Protein AF-A0A7W1Z4B5-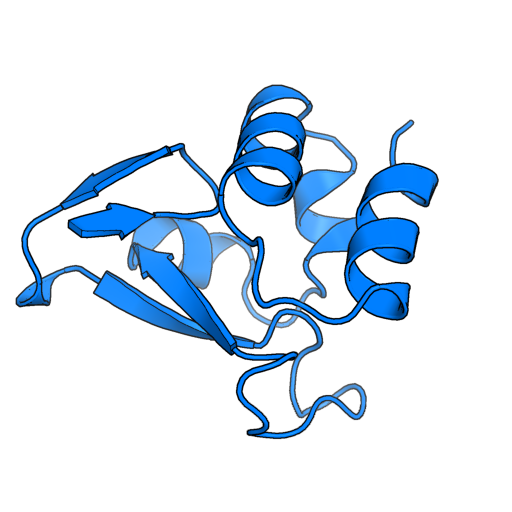F1 (afdb_monomer_lite)

Secondary structure (DSSP, 8-state):
-B-TTT--B--GGGEEEEESS-GGGT--SSGGGEEEEEHHHHHHHTTS-HHHHHSS-HHHHHHHHHH-TTS-HHHHHHHHHT--

pLDDT: mean 96.44, std 4.56, range [62.31, 98.69]

Sequence (84 aa):
MRCVYCGNIFPAEQLTVDHVEPRMRGGDNSDGNLVTACRGCNGRKGGAPAWAFLAENPEDRANFLRLATGVWPRLRRAVEEAAR

Foldseek 3Di:
DAALQQRDDDDPVQKDKAFLQDVVRPTDPDLQRIGIHGPVLRVQCDNPHNLVSCQPPVNSLVSNLVPVVSHDPVSNVSNVVSHD

Radius of gyration: 11.42 Å; chains: 1; bounding box: 33×23×26 Å

Structure (mmCIF, N/CA/C/O backbone):
data_AF-A0A7W1Z4B5-F1
#
_entry.id   AF-A0A7W1Z4B5-F1
#
loop_
_atom_site.group_PDB
_atom_site.id
_atom_site.type_symbol
_atom_site.label_atom_id
_atom_site.label_alt_id
_atom_site.label_comp_id
_atom_site.label_asym_id
_atom_site.label_entity_id
_atom_site.label_seq_id
_atom_site.pdbx_PDB_ins_code
_atom_site.Cartn_x
_atom_site.Cartn_y
_atom_site.Cartn_z
_atom_site.occupancy
_atom_site.B_iso_or_equiv
_atom_site.auth_seq_id
_atom_site.auth_comp_id
_atom_site.auth_asym_id
_atom_site.auth_atom_id
_atom_site.pdbx_PDB_model_num
ATOM 1 N N . MET A 1 1 ? -14.151 0.442 7.573 1.00 88.56 1 MET A N 1
ATOM 2 C CA . MET A 1 1 ? -13.076 -0.468 7.099 1.00 88.56 1 MET A CA 1
ATOM 3 C C . MET A 1 1 ? 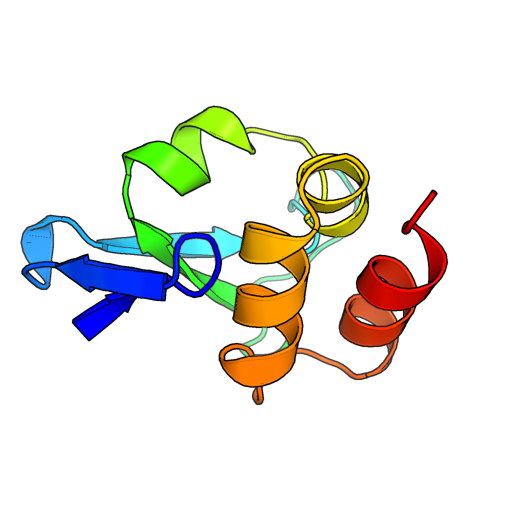-11.724 0.236 7.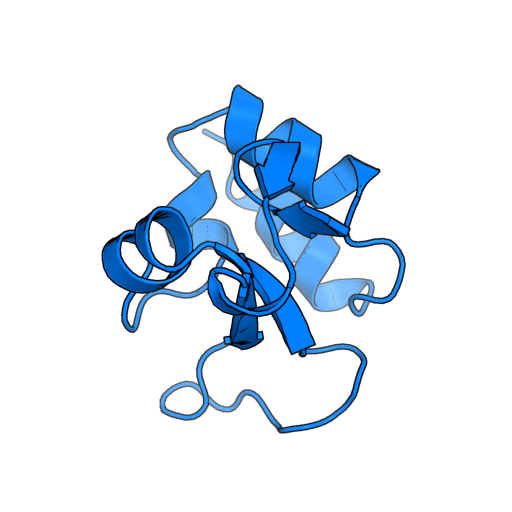299 1.00 88.56 1 MET A C 1
ATOM 5 O O . MET A 1 1 ? -11.725 1.450 7.465 1.00 88.56 1 MET A O 1
ATOM 9 N N . ARG A 1 2 ? -10.597 -0.477 7.436 1.00 97.12 2 ARG A N 1
ATOM 10 C CA . ARG A 1 2 ? -9.319 0.092 7.925 1.00 97.12 2 ARG A CA 1
ATOM 11 C C . ARG A 1 2 ? -8.296 0.266 6.793 1.00 97.12 2 ARG A C 1
ATOM 13 O O . ARG A 1 2 ? -8.153 -0.637 5.979 1.00 97.12 2 ARG A O 1
ATOM 20 N N . CYS A 1 3 ? -7.584 1.395 6.763 1.00 98.56 3 CYS A N 1
ATOM 21 C CA . CYS A 1 3 ? -6.440 1.611 5.866 1.00 98.56 3 CYS A CA 1
ATOM 22 C C . CYS A 1 3 ? -5.226 0.809 6.358 1.00 98.56 3 CYS A C 1
ATOM 24 O O . CYS A 1 3 ? -4.871 0.919 7.533 1.00 98.56 3 CYS A O 1
ATOM 26 N N . VAL A 1 4 ? -4.571 0.039 5.482 1.00 98.50 4 VAL A N 1
ATOM 27 C CA . VAL A 1 4 ? -3.393 -0.756 5.876 1.00 98.50 4 VAL A CA 1
ATOM 28 C C . VAL A 1 4 ? -2.166 0.098 6.191 1.00 98.50 4 VAL A C 1
ATOM 30 O O . VAL A 1 4 ? -1.312 -0.351 6.940 1.00 98.50 4 VAL A O 1
ATOM 33 N N . TYR A 1 5 ? -2.087 1.316 5.647 1.00 98.44 5 TYR A N 1
ATOM 34 C CA . TYR A 1 5 ? -0.957 2.220 5.862 1.00 98.44 5 TYR A CA 1
ATOM 35 C C . TYR A 1 5 ? -1.097 2.973 7.185 1.00 98.44 5 TYR A C 1
ATOM 37 O O . TYR A 1 5 ? -0.415 2.651 8.144 1.00 98.44 5 TYR A O 1
ATOM 45 N N . CYS A 1 6 ? -2.041 3.910 7.294 1.00 98.38 6 CYS A N 1
ATOM 46 C CA . CYS A 1 6 ? -2.165 4.738 8.499 1.00 98.38 6 CYS A CA 1
ATOM 47 C C . CYS A 1 6 ? -2.965 4.096 9.643 1.00 98.38 6 CYS A C 1
ATOM 49 O O . CYS A 1 6 ? -3.212 4.748 10.649 1.00 98.38 6 CYS A O 1
ATOM 51 N N . GLY A 1 7 ? -3.508 2.886 9.475 1.00 98.19 7 GLY A N 1
ATOM 52 C CA . GLY A 1 7 ? -4.268 2.182 10.520 1.00 98.19 7 GLY A CA 1
ATOM 53 C C . GLY A 1 7 ? -5.639 2.777 10.894 1.00 98.19 7 GLY A C 1
ATOM 54 O O . GLY A 1 7 ? -6.417 2.119 11.594 1.00 98.19 7 GLY A O 1
ATOM 55 N N . ASN A 1 8 ? -5.975 3.972 10.402 1.00 98.44 8 ASN A N 1
ATOM 56 C CA . ASN A 1 8 ? -7.248 4.648 10.665 1.00 98.44 8 ASN A CA 1
ATOM 57 C C . ASN A 1 8 ? -8.440 3.949 9.989 1.00 98.44 8 ASN A C 1
ATOM 59 O O . ASN A 1 8 ? -8.308 3.271 8.962 1.00 98.44 8 ASN A O 1
ATOM 63 N N . ILE A 1 9 ? -9.622 4.124 10.583 1.00 98.19 9 ILE A N 1
ATOM 64 C CA . ILE A 1 9 ? -10.892 3.596 10.076 1.00 98.19 9 ILE A CA 1
ATOM 65 C C . ILE A 1 9 ? -11.568 4.661 9.214 1.00 98.19 9 ILE A C 1
ATOM 67 O O . ILE A 1 9 ? -11.693 5.809 9.626 1.00 98.19 9 ILE A O 1
ATOM 71 N N . PHE A 1 10 ? -12.040 4.248 8.040 1.00 98.00 10 PHE A N 1
ATOM 72 C CA . PHE A 1 10 ? -12.745 5.100 7.090 1.00 98.00 10 PHE A CA 1
ATOM 73 C C . PHE A 1 10 ? -14.072 4.458 6.643 1.00 98.00 10 PHE A C 1
ATOM 75 O O . PHE A 1 10 ? -14.199 3.218 6.671 1.00 98.00 10 PHE A O 1
ATOM 82 N N . PRO A 1 11 ? -15.046 5.279 6.199 1.00 97.50 11 PRO A N 1
ATOM 83 C CA . PRO A 1 11 ? -16.171 4.826 5.382 1.00 97.50 11 PRO A CA 1
ATOM 84 C C . PRO A 1 11 ? -15.681 4.117 4.115 1.00 97.50 11 PRO A C 1
ATOM 86 O O . PRO A 1 11 ? -14.591 4.415 3.616 1.00 97.50 11 PRO A O 1
ATOM 89 N N . ALA A 1 12 ? -16.474 3.181 3.591 1.00 95.56 12 ALA A N 1
ATOM 90 C CA . ALA A 1 12 ? -16.082 2.390 2.425 1.00 95.56 12 ALA A CA 1
ATOM 91 C C . ALA A 1 12 ? -15.820 3.284 1.204 1.00 95.56 12 ALA A C 1
ATOM 93 O O . ALA A 1 12 ? -14.833 3.091 0.501 1.00 95.56 12 ALA A O 1
ATOM 94 N N . GLU A 1 13 ? -16.627 4.331 1.022 1.00 95.75 13 GLU A N 1
ATOM 95 C CA . GLU A 1 13 ? -16.506 5.271 -0.100 1.00 95.75 13 GLU A CA 1
ATOM 96 C C . GLU A 1 13 ? -15.215 6.108 -0.079 1.00 95.75 13 GLU A C 1
ATOM 98 O O . GLU A 1 13 ? -14.902 6.766 -1.069 1.00 95.75 13 GLU A O 1
ATOM 103 N N . GLN A 1 14 ? -14.469 6.132 1.032 1.00 96.50 14 GLN A N 1
ATOM 104 C CA . GLN A 1 14 ? -13.189 6.849 1.161 1.00 96.50 14 GLN A CA 1
ATOM 105 C C . GLN A 1 14 ? -11.966 5.931 1.055 1.00 96.50 14 GLN A C 1
ATOM 107 O O . GLN A 1 14 ? -10.820 6.401 1.075 1.00 96.50 14 GLN A O 1
ATOM 112 N N . LEU A 1 15 ? -12.203 4.628 0.954 1.00 98.19 15 LEU A N 1
ATOM 113 C CA . LEU A 1 15 ? -11.171 3.635 0.737 1.00 98.19 15 LEU A CA 1
ATOM 114 C C . LEU A 1 15 ? -11.029 3.347 -0.751 1.00 98.19 15 LEU A C 1
ATOM 116 O O . LEU A 1 15 ? -11.931 3.542 -1.561 1.00 98.19 15 LEU A O 1
ATOM 120 N N . THR A 1 16 ? -9.834 2.912 -1.097 1.00 98.12 16 THR A N 1
ATOM 121 C CA . THR A 1 16 ? -9.401 2.577 -2.444 1.00 98.12 16 THR A CA 1
ATOM 122 C C . THR A 1 16 ? -8.605 1.284 -2.382 1.00 98.12 16 THR A C 1
ATOM 124 O O . THR A 1 16 ? -8.104 0.905 -1.319 1.00 98.12 16 THR A O 1
ATOM 127 N N . VAL A 1 17 ? -8.488 0.622 -3.525 1.00 97.81 17 VAL A N 1
ATOM 128 C CA . VAL A 1 17 ? -7.542 -0.473 -3.715 1.00 97.81 17 VAL A CA 1
ATOM 129 C C . VAL A 1 17 ? -6.222 0.133 -4.185 1.00 97.81 17 VAL A C 1
ATOM 131 O O . VAL A 1 17 ? -6.219 0.950 -5.106 1.00 97.81 17 VAL A O 1
ATOM 134 N N . ASP A 1 18 ? -5.123 -0.244 -3.543 1.00 98.12 18 ASP A N 1
ATOM 135 C CA . ASP A 1 18 ? -3.770 0.151 -3.931 1.00 98.12 18 ASP A CA 1
ATOM 136 C C . ASP A 1 18 ? -2.905 -1.078 -4.223 1.00 98.12 18 ASP A C 1
ATOM 138 O O . ASP A 1 18 ? -3.059 -2.131 -3.602 1.00 98.12 18 ASP A O 1
ATOM 142 N N . HIS A 1 19 ? -1.986 -0.918 -5.171 1.00 98.56 19 HIS A N 1
ATOM 143 C CA . HIS A 1 19 ? -0.992 -1.915 -5.543 1.00 98.56 19 HIS A CA 1
ATOM 144 C C . HIS A 1 19 ? 0.251 -1.760 -4.669 1.00 98.56 19 HIS A C 1
ATOM 146 O O . HIS A 1 19 ? 0.930 -0.733 -4.730 1.00 98.56 19 HIS A O 1
ATOM 152 N N . VAL A 1 20 ? 0.600 -2.785 -3.892 1.00 98.44 20 VAL A N 1
ATOM 153 C CA . VAL A 1 20 ? 1.789 -2.780 -3.022 1.00 98.44 20 VAL A CA 1
ATOM 154 C C . VAL A 1 20 ? 3.060 -2.562 -3.850 1.00 98.44 20 VAL A C 1
ATOM 156 O O . VAL A 1 20 ? 3.859 -1.670 -3.549 1.00 98.44 20 VAL A O 1
ATOM 159 N N . GLU A 1 21 ? 3.210 -3.332 -4.924 1.00 98.38 21 GLU A N 1
ATOM 160 C CA . GLU A 1 21 ? 4.135 -3.092 -6.026 1.00 98.38 21 GLU A CA 1
ATOM 161 C C . GLU A 1 21 ? 3.339 -2.483 -7.193 1.00 98.38 21 GLU A C 1
ATOM 163 O O . GLU A 1 21 ? 2.414 -3.121 -7.696 1.00 98.38 21 GLU A O 1
ATOM 168 N N . PRO A 1 22 ? 3.627 -1.244 -7.626 1.00 97.06 22 PRO A N 1
ATOM 169 C CA . PRO A 1 22 ? 2.825 -0.573 -8.641 1.00 97.06 22 PRO A CA 1
ATOM 170 C C . PRO A 1 22 ? 2.949 -1.275 -9.996 1.00 97.06 22 PRO A C 1
ATOM 172 O O . PRO A 1 22 ? 4.017 -1.774 -10.358 1.00 97.06 22 PRO A O 1
ATOM 175 N N . ARG A 1 23 ? 1.878 -1.242 -10.800 1.00 94.81 23 ARG A N 1
ATOM 176 C CA . ARG A 1 23 ? 1.833 -1.908 -12.118 1.00 94.81 23 ARG A CA 1
ATOM 177 C C . ARG A 1 23 ? 2.972 -1.505 -13.051 1.00 94.81 23 ARG A C 1
ATOM 179 O O . ARG A 1 23 ? 3.537 -2.349 -13.735 1.00 94.81 23 ARG A O 1
ATOM 186 N N . MET A 1 24 ? 3.359 -0.229 -13.036 1.00 92.00 24 MET A N 1
ATOM 187 C CA . MET A 1 24 ? 4.479 0.280 -13.841 1.00 92.00 24 MET A CA 1
ATOM 188 C C . MET A 1 24 ? 5.848 -0.304 -13.446 1.00 92.00 24 MET A C 1
ATOM 190 O O . MET A 1 24 ? 6.811 -0.133 -14.184 1.00 92.00 24 MET A O 1
ATOM 194 N N . ARG A 1 25 ? 5.946 -0.971 -12.286 1.00 91.75 25 ARG A N 1
ATOM 195 C CA . ARG A 1 25 ? 7.147 -1.661 -11.789 1.00 91.75 25 ARG A CA 1
ATOM 196 C C . ARG A 1 25 ? 6.990 -3.187 -11.765 1.00 91.75 25 ARG A C 1
ATOM 198 O O . ARG A 1 25 ? 7.792 -3.857 -11.133 1.00 91.75 25 ARG A O 1
ATOM 205 N N . GLY A 1 26 ? 5.982 -3.731 -12.451 1.00 92.44 26 GLY A N 1
ATOM 206 C CA . GLY A 1 26 ? 5.794 -5.179 -12.593 1.00 92.44 26 GLY A CA 1
ATOM 207 C C . GLY A 1 26 ? 4.821 -5.816 -11.600 1.00 92.44 26 GLY A C 1
ATOM 208 O O . GLY A 1 26 ? 4.655 -7.032 -11.630 1.00 92.44 26 GLY A O 1
ATOM 209 N N . GLY A 1 27 ? 4.147 -5.031 -10.755 1.00 95.12 27 GLY A N 1
ATOM 210 C CA . GLY A 1 27 ? 3.077 -5.558 -9.910 1.00 95.12 27 GLY A CA 1
ATOM 211 C C . GLY A 1 27 ? 1.825 -5.921 -10.711 1.00 95.12 27 GLY A C 1
ATOM 212 O O . GLY A 1 27 ? 1.478 -5.257 -11.691 1.00 95.12 27 GLY A O 1
ATOM 213 N N . ASP A 1 28 ? 1.124 -6.967 -10.287 1.00 95.06 28 ASP A N 1
ATOM 214 C CA . ASP A 1 28 ? -0.084 -7.465 -10.944 1.00 95.06 28 ASP A CA 1
ATOM 215 C C . ASP A 1 28 ? -1.363 -7.103 -10.166 1.00 95.06 28 ASP A C 1
ATOM 217 O O . ASP A 1 28 ? -1.322 -6.374 -9.177 1.00 95.06 28 ASP A O 1
ATOM 221 N N . ASN A 1 29 ? -2.516 -7.582 -10.636 1.00 97.06 29 ASN A N 1
ATOM 222 C CA . ASN A 1 29 ? -3.809 -7.390 -9.966 1.00 97.06 29 ASN A CA 1
ATOM 223 C C . ASN A 1 29 ? -4.192 -8.583 -9.075 1.00 97.06 29 ASN A C 1
ATOM 225 O O . ASN A 1 29 ? -5.376 -8.783 -8.816 1.00 97.06 29 ASN A O 1
ATOM 229 N N . SER A 1 30 ? -3.227 -9.407 -8.664 1.00 97.31 30 SER A N 1
ATOM 230 C CA . SER A 1 30 ? -3.500 -10.527 -7.767 1.00 97.31 30 SER A CA 1
ATOM 231 C C . SER A 1 30 ? -3.780 -10.012 -6.358 1.00 97.31 30 SER A C 1
ATOM 233 O O . SER A 1 30 ? -3.157 -9.046 -5.920 1.00 97.31 30 SER A O 1
ATOM 235 N N . ASP A 1 31 ? -4.641 -10.699 -5.605 1.00 96.75 31 ASP A N 1
ATOM 236 C CA . ASP A 1 31 ? -4.992 -10.315 -4.228 1.00 96.75 31 ASP A CA 1
ATOM 237 C C . ASP A 1 31 ? -3.755 -10.123 -3.332 1.00 96.75 31 ASP A C 1
ATOM 239 O O . ASP A 1 31 ? -3.720 -9.229 -2.491 1.00 96.75 31 ASP A O 1
ATOM 243 N N . GLY A 1 32 ? -2.688 -10.895 -3.568 1.00 98.00 32 GLY A N 1
ATOM 244 C CA . GLY A 1 32 ? -1.417 -10.774 -2.845 1.00 98.00 32 GLY A CA 1
ATOM 245 C C . GLY A 1 32 ? -0.611 -9.497 -3.118 1.00 98.00 32 GLY A C 1
ATOM 246 O O . GLY A 1 32 ? 0.370 -9.246 -2.414 1.00 98.00 32 GLY A O 1
ATOM 247 N N . ASN A 1 33 ? -1.007 -8.690 -4.104 1.00 98.69 33 ASN A N 1
ATOM 248 C CA . ASN A 1 33 ? -0.433 -7.383 -4.422 1.00 98.69 33 ASN A CA 1
ATOM 249 C C . ASN A 1 33 ? -1.417 -6.221 -4.180 1.00 98.69 33 ASN A C 1
ATOM 251 O O . ASN A 1 33 ? -1.044 -5.062 -4.357 1.00 98.69 33 ASN A O 1
ATOM 255 N N . LEU A 1 34 ? -2.659 -6.498 -3.779 1.00 98.50 34 LEU A N 1
ATOM 256 C CA . LEU A 1 34 ? -3.691 -5.483 -3.580 1.00 98.50 34 LEU A CA 1
ATOM 257 C C . LEU A 1 34 ? -3.979 -5.274 -2.094 1.00 98.50 34 LEU A C 1
ATOM 259 O O . LEU A 1 34 ? -4.096 -6.221 -1.321 1.00 98.50 34 LEU A O 1
ATOM 263 N N . VAL A 1 35 ? -4.119 -4.015 -1.682 1.00 98.44 35 VAL A N 1
ATOM 264 C CA . VAL A 1 35 ? -4.451 -3.656 -0.299 1.00 98.44 35 VAL A CA 1
ATOM 265 C C . VAL A 1 35 ? -5.475 -2.537 -0.214 1.00 98.44 35 VAL A C 1
ATOM 267 O O . VAL A 1 35 ? -5.606 -1.699 -1.104 1.00 98.44 35 VAL A O 1
ATOM 270 N N . THR A 1 36 ? -6.178 -2.491 0.915 1.00 98.19 36 THR A N 1
ATOM 271 C CA . THR A 1 36 ? -7.117 -1.418 1.240 1.00 98.19 36 THR A CA 1
ATOM 272 C C . THR A 1 36 ? -6.379 -0.192 1.772 1.00 98.19 36 THR A C 1
ATOM 274 O O . THR A 1 36 ? -5.811 -0.220 2.866 1.00 98.19 36 THR A O 1
ATOM 277 N N . ALA A 1 37 ? -6.446 0.923 1.051 1.00 98.50 37 ALA A N 1
ATOM 278 C CA . ALA A 1 37 ? -5.811 2.184 1.425 1.00 98.50 37 ALA A CA 1
ATOM 279 C C . ALA A 1 37 ? -6.811 3.345 1.392 1.00 98.50 37 ALA A C 1
ATOM 281 O O . ALA A 1 37 ? -7.671 3.412 0.516 1.00 98.50 37 ALA A O 1
ATOM 282 N N . CYS A 1 38 ? -6.704 4.301 2.317 1.00 98.62 38 CYS A N 1
ATOM 283 C CA . CYS A 1 38 ? -7.453 5.552 2.189 1.00 98.62 38 CYS A CA 1
ATOM 284 C C . CYS A 1 38 ? -6.886 6.400 1.043 1.00 98.62 38 CYS A C 1
ATOM 286 O O . CYS A 1 38 ? -5.698 6.302 0.721 1.00 98.62 38 CYS A O 1
ATOM 288 N N . ARG A 1 39 ? -7.715 7.281 0.466 1.00 97.81 39 ARG A N 1
ATOM 289 C CA . ARG A 1 39 ? -7.292 8.184 -0.624 1.00 97.81 39 ARG A CA 1
ATOM 290 C C . ARG A 1 39 ? -6.033 8.989 -0.288 1.00 97.81 39 ARG A C 1
ATOM 292 O O . ARG A 1 39 ? -5.186 9.173 -1.152 1.00 97.81 39 ARG A O 1
ATOM 299 N N . GLY A 1 40 ? -5.894 9.429 0.965 1.00 98.00 40 GLY A N 1
ATOM 300 C CA . GLY A 1 40 ? -4.735 10.201 1.421 1.00 98.00 40 GLY A CA 1
ATOM 301 C C . GLY A 1 40 ? -3.429 9.407 1.367 1.00 98.00 40 GLY A C 1
ATOM 302 O O . GLY A 1 40 ? -2.462 9.863 0.764 1.00 98.00 40 GLY A O 1
ATOM 303 N N . CYS A 1 41 ? -3.392 8.207 1.956 1.00 98.31 41 CYS A N 1
ATOM 304 C CA . CYS A 1 41 ? -2.200 7.355 1.915 1.00 98.31 41 CYS A CA 1
ATOM 305 C C . CYS A 1 41 ? -1.889 6.883 0.494 1.00 98.31 41 CYS A C 1
ATOM 307 O O . CYS A 1 41 ? -0.737 6.964 0.082 1.00 98.31 41 CYS A O 1
ATOM 309 N N . ASN A 1 42 ? -2.909 6.444 -0.252 1.00 98.19 42 ASN A N 1
ATOM 310 C CA . ASN A 1 42 ? -2.743 5.999 -1.635 1.00 98.19 42 ASN A CA 1
ATOM 311 C C . ASN A 1 42 ? -2.156 7.126 -2.509 1.00 98.19 42 ASN A C 1
ATOM 313 O O . ASN A 1 42 ? -1.145 6.943 -3.181 1.00 98.19 42 ASN A O 1
ATOM 317 N N . GLY A 1 43 ? -2.701 8.343 -2.396 1.00 97.75 43 GLY A N 1
ATOM 318 C CA . GLY A 1 43 ? -2.183 9.515 -3.102 1.00 97.75 43 GLY A CA 1
ATOM 319 C C . GLY A 1 43 ? -0.745 9.883 -2.719 1.00 97.75 43 GLY A C 1
ATOM 320 O O . GLY A 1 43 ? 0.048 10.199 -3.601 1.00 97.75 43 GLY A O 1
ATOM 321 N N . ARG A 1 44 ? -0.378 9.803 -1.428 1.00 97.50 44 ARG A N 1
ATOM 322 C CA . ARG A 1 44 ? 1.002 10.064 -0.971 1.00 97.50 44 ARG A CA 1
ATOM 323 C C . ARG A 1 44 ? 2.001 9.013 -1.450 1.00 97.50 44 ARG A C 1
ATOM 325 O O . ARG A 1 44 ? 3.119 9.375 -1.799 1.00 97.50 44 ARG A O 1
ATOM 332 N N . LYS A 1 45 ? 1.618 7.732 -1.455 1.00 97.12 45 LYS A N 1
ATOM 333 C CA . LYS A 1 45 ? 2.453 6.656 -2.001 1.00 97.12 45 LYS A CA 1
ATOM 334 C C . LYS A 1 45 ? 2.650 6.842 -3.507 1.00 97.12 45 LYS A C 1
ATOM 336 O O . LYS A 1 45 ? 3.763 6.678 -4.006 1.00 97.12 45 LYS A O 1
ATOM 341 N N . GLY A 1 46 ? 1.587 7.210 -4.225 1.00 95.88 46 GLY A N 1
ATOM 342 C CA . GLY A 1 46 ? 1.626 7.448 -5.664 1.00 95.88 46 GLY A CA 1
ATOM 343 C C . GLY A 1 46 ? 2.213 6.253 -6.422 1.00 95.88 46 GLY A C 1
ATOM 344 O O . GLY A 1 46 ? 1.860 5.102 -6.176 1.00 95.88 46 GLY A O 1
ATOM 345 N N . GLY A 1 47 ? 3.154 6.523 -7.330 1.00 95.25 47 GLY A N 1
ATOM 346 C CA . GLY A 1 47 ? 3.865 5.493 -8.099 1.00 95.25 47 GLY A CA 1
ATOM 347 C C . GLY A 1 47 ? 5.031 4.822 -7.362 1.00 95.25 47 GLY A C 1
ATOM 348 O O . GLY A 1 47 ? 5.781 4.064 -7.984 1.00 95.25 47 GLY A O 1
ATOM 349 N N . ALA A 1 48 ? 5.241 5.112 -6.074 1.00 97.00 48 ALA A N 1
ATOM 350 C CA . ALA A 1 48 ? 6.266 4.447 -5.284 1.00 97.00 48 ALA A CA 1
ATOM 351 C C . ALA A 1 48 ? 5.779 3.065 -4.817 1.00 97.00 48 ALA A C 1
ATOM 353 O O . ALA A 1 48 ? 4.596 2.881 -4.519 1.00 97.00 48 ALA A O 1
ATOM 354 N N . PRO A 1 49 ? 6.674 2.074 -4.719 1.00 97.88 49 PRO A N 1
ATOM 355 C CA . PRO A 1 49 ? 6.348 0.823 -4.057 1.00 97.88 49 PRO A CA 1
ATOM 356 C C . PRO A 1 49 ? 6.194 1.017 -2.545 1.00 97.88 49 PRO A C 1
ATOM 358 O O . PRO A 1 49 ? 6.803 1.916 -1.959 1.00 97.88 49 PRO A O 1
ATOM 361 N N . ALA A 1 50 ? 5.412 0.146 -1.902 1.00 98.00 50 ALA A N 1
ATOM 362 C CA . ALA A 1 50 ? 5.107 0.255 -0.476 1.00 98.00 50 ALA A CA 1
ATOM 363 C C . ALA A 1 50 ? 6.366 0.304 0.404 1.00 98.00 50 ALA A C 1
ATOM 365 O O . ALA A 1 50 ? 6.416 1.095 1.336 1.00 98.00 50 ALA A O 1
ATOM 366 N N . TRP A 1 51 ? 7.410 -0.468 0.090 1.00 97.75 51 TRP A N 1
ATOM 367 C CA . TRP A 1 51 ? 8.646 -0.470 0.881 1.00 97.75 51 TRP A CA 1
ATOM 368 C C . TRP A 1 51 ? 9.395 0.866 0.838 1.00 97.75 51 TRP A C 1
ATOM 370 O O . TRP A 1 51 ? 9.940 1.284 1.850 1.00 97.75 51 TRP A O 1
ATOM 380 N N . ALA A 1 52 ? 9.368 1.579 -0.291 1.00 97.25 52 ALA A N 1
ATOM 381 C CA . ALA A 1 52 ? 9.957 2.914 -0.381 1.00 97.25 52 ALA A CA 1
ATOM 382 C C . ALA A 1 52 ? 9.106 3.950 0.366 1.00 97.25 52 ALA A C 1
ATOM 384 O O . ALA A 1 52 ? 9.643 4.791 1.078 1.00 97.25 52 ALA A O 1
ATOM 385 N N . PHE A 1 53 ? 7.778 3.861 0.241 1.00 97.44 53 PHE A N 1
ATOM 386 C CA . PHE A 1 53 ? 6.843 4.746 0.941 1.00 97.44 53 PHE A CA 1
ATOM 387 C C . PHE A 1 53 ? 6.909 4.592 2.471 1.00 97.44 53 PHE A C 1
ATOM 389 O O . PHE A 1 53 ? 6.780 5.571 3.200 1.00 97.44 53 PHE A O 1
ATOM 396 N N . LEU A 1 54 ? 7.134 3.370 2.959 1.00 97.81 54 LEU A N 1
ATOM 397 C CA . LEU A 1 54 ? 7.136 3.029 4.385 1.00 97.81 54 LEU A CA 1
ATOM 398 C C . LEU A 1 54 ? 8.534 3.051 5.029 1.00 97.81 54 LEU A C 1
ATOM 400 O O . LEU A 1 54 ? 8.645 2.842 6.239 1.00 97.81 54 LEU A O 1
ATOM 404 N N . ALA A 1 55 ? 9.598 3.288 4.253 1.00 96.25 55 ALA A N 1
ATOM 405 C CA . ALA A 1 55 ? 10.980 3.243 4.737 1.00 96.25 55 ALA A CA 1
ATOM 406 C C . ALA A 1 55 ? 11.219 4.218 5.905 1.00 96.25 55 ALA A C 1
ATOM 408 O O . ALA A 1 55 ? 11.788 3.841 6.929 1.00 96.25 55 ALA A O 1
ATOM 409 N N . GLU A 1 56 ? 10.707 5.445 5.785 1.00 92.88 56 GLU A N 1
ATOM 410 C CA . GLU A 1 56 ? 10.948 6.537 6.740 1.00 92.88 56 GLU A CA 1
ATOM 411 C C . GLU A 1 56 ? 9.820 6.725 7.770 1.00 92.88 56 GLU A C 1
ATOM 413 O O . GLU A 1 56 ? 9.954 7.535 8.683 1.00 92.88 56 GLU A O 1
ATOM 418 N N . ASN A 1 57 ? 8.717 5.968 7.668 1.00 95.81 57 ASN A N 1
ATOM 419 C CA . ASN A 1 57 ? 7.595 6.053 8.607 1.00 95.81 57 ASN A CA 1
ATOM 420 C C . ASN A 1 57 ? 7.394 4.723 9.366 1.00 95.81 57 ASN A C 1
ATOM 422 O O . ASN A 1 57 ? 6.718 3.820 8.859 1.00 95.81 57 ASN A O 1
ATOM 426 N N . PRO A 1 58 ? 7.963 4.578 10.579 1.00 95.88 58 PRO A N 1
ATOM 427 C CA . PRO A 1 58 ? 7.903 3.330 11.337 1.00 95.88 58 PRO A CA 1
ATOM 428 C C . PRO A 1 58 ? 6.486 2.953 11.780 1.00 95.88 58 PRO A C 1
ATOM 430 O O . PRO A 1 58 ? 6.175 1.764 11.846 1.00 95.88 58 PRO A O 1
ATOM 433 N N . GLU A 1 59 ? 5.617 3.931 12.045 1.00 97.50 59 GLU A N 1
ATOM 434 C CA . GLU A 1 59 ? 4.236 3.670 12.458 1.00 97.50 59 GLU A CA 1
ATOM 435 C C . GLU A 1 59 ? 3.415 3.098 11.298 1.00 97.50 59 GLU A C 1
ATOM 437 O O . GLU A 1 59 ? 2.809 2.030 11.427 1.00 97.50 59 GLU A O 1
ATOM 442 N N . ASP A 1 60 ? 3.452 3.758 10.135 1.00 97.88 60 ASP A N 1
ATOM 443 C CA . ASP A 1 60 ? 2.757 3.271 8.940 1.00 97.88 60 ASP A CA 1
ATOM 444 C C . ASP A 1 60 ? 3.311 1.902 8.504 1.00 97.88 60 ASP A C 1
ATOM 446 O O . ASP A 1 60 ? 2.560 1.020 8.077 1.00 97.88 60 ASP A O 1
ATOM 450 N N . ARG A 1 61 ? 4.624 1.680 8.659 1.00 98.00 61 ARG A N 1
ATOM 451 C CA . ARG A 1 61 ? 5.260 0.385 8.387 1.00 98.00 61 ARG A CA 1
ATOM 452 C C . ARG A 1 61 ? 4.740 -0.710 9.314 1.00 98.00 61 ARG A C 1
ATOM 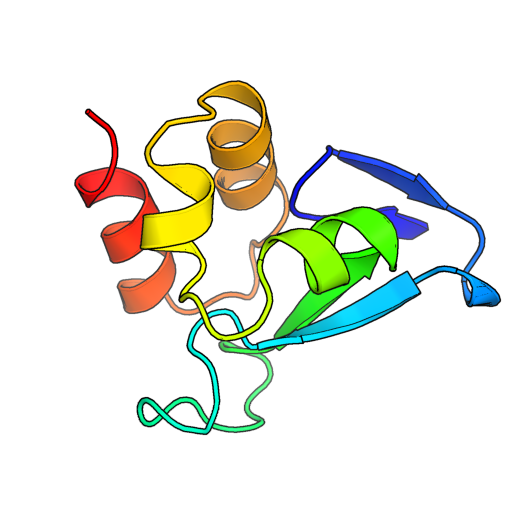454 O O . ARG A 1 61 ? 4.355 -1.779 8.841 1.00 98.00 61 ARG A O 1
ATOM 461 N N . ALA A 1 62 ? 4.693 -0.452 10.620 1.00 97.88 62 ALA A N 1
ATOM 462 C CA . ALA A 1 62 ? 4.165 -1.402 11.595 1.00 97.88 62 ALA A CA 1
ATOM 463 C C . ALA A 1 62 ? 2.686 -1.724 11.327 1.0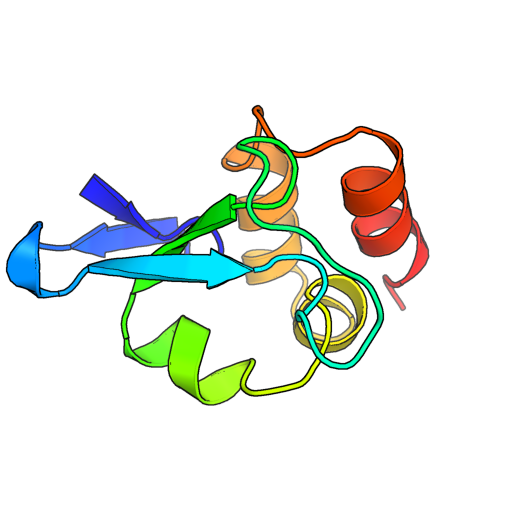0 97.88 62 ALA A C 1
ATOM 465 O O . ALA A 1 62 ? 2.272 -2.885 11.392 1.00 97.88 62 ALA A O 1
ATOM 466 N N . ASN A 1 63 ? 1.894 -0.715 10.960 1.00 98.44 63 ASN A N 1
ATOM 467 C CA . ASN A 1 63 ? 0.511 -0.901 10.537 1.00 98.44 63 ASN A CA 1
ATOM 468 C C . ASN A 1 63 ? 0.405 -1.798 9.305 1.00 98.44 63 ASN A C 1
ATOM 470 O O . ASN A 1 63 ? -0.370 -2.755 9.337 1.00 98.44 63 ASN A O 1
ATOM 474 N N . PHE A 1 64 ? 1.212 -1.561 8.270 1.00 98.50 64 PHE A N 1
ATOM 475 C CA . PHE A 1 64 ? 1.211 -2.394 7.070 1.00 98.50 64 PHE A CA 1
ATOM 476 C C . PHE A 1 64 ? 1.530 -3.853 7.403 1.00 98.50 64 PHE A C 1
ATOM 478 O O . PHE A 1 64 ? 0.766 -4.752 7.048 1.00 98.50 64 PHE A O 1
ATOM 485 N N . LEU A 1 65 ? 2.607 -4.100 8.152 1.00 97.69 65 LEU A N 1
ATOM 486 C CA . LEU A 1 65 ? 3.016 -5.457 8.522 1.00 97.69 65 LEU A CA 1
ATOM 487 C C . LEU A 1 65 ? 1.951 -6.169 9.366 1.00 97.69 65 LEU A C 1
ATOM 489 O O . LEU A 1 65 ? 1.725 -7.367 9.185 1.00 97.69 65 LEU A O 1
ATOM 493 N N . ARG A 1 66 ? 1.233 -5.443 10.224 1.00 98.12 66 ARG A N 1
ATOM 494 C CA . ARG A 1 66 ? 0.149 -5.992 11.048 1.00 98.12 66 ARG A CA 1
ATOM 495 C C . ARG A 1 66 ? -1.152 -6.232 10.278 1.00 98.12 66 ARG A C 1
ATOM 497 O O . ARG A 1 66 ? -1.854 -7.195 10.566 1.00 98.12 66 ARG A O 1
ATOM 504 N N . LEU A 1 67 ? -1.518 -5.338 9.360 1.00 98.12 67 LEU A N 1
ATOM 505 C CA . LEU A 1 67 ? -2.851 -5.294 8.746 1.00 98.12 67 LEU A CA 1
ATOM 506 C C . LEU A 1 67 ? -2.909 -5.953 7.365 1.00 98.12 67 LEU A C 1
ATOM 508 O O . LEU A 1 67 ? -3.943 -6.505 7.001 1.00 98.12 67 LEU A O 1
ATOM 512 N N . ALA A 1 68 ? -1.823 -5.908 6.593 1.00 97.31 68 ALA A N 1
ATOM 513 C CA . ALA A 1 68 ? -1.766 -6.416 5.225 1.00 97.31 68 ALA A CA 1
ATOM 514 C C . ALA A 1 68 ? -1.405 -7.916 5.195 1.00 97.31 68 ALA A C 1
ATOM 516 O O . ALA A 1 68 ? -0.407 -8.329 4.600 1.00 97.31 68 ALA A O 1
ATOM 517 N N . THR A 1 69 ? -2.181 -8.744 5.898 1.00 95.94 69 THR A N 1
ATOM 518 C CA . THR A 1 69 ? -1.889 -10.178 6.098 1.00 95.94 69 THR A CA 1
ATOM 519 C C . THR A 1 69 ? -2.020 -11.018 4.826 1.00 95.94 69 THR A C 1
ATOM 521 O O . THR A 1 69 ? -1.373 -12.053 4.727 1.00 95.94 69 THR A O 1
ATOM 524 N N . GLY A 1 70 ? -2.809 -10.563 3.847 1.00 96.75 70 GLY A N 1
ATOM 525 C CA . GLY A 1 70 ? -2.965 -11.221 2.544 1.00 96.75 70 GLY A CA 1
ATOM 526 C C . GLY A 1 70 ? -1.853 -10.919 1.534 1.00 96.75 70 GLY A C 1
ATOM 527 O O . GLY A 1 70 ? -1.797 -11.564 0.492 1.00 96.75 70 GLY A O 1
ATOM 528 N N . VAL A 1 71 ? -0.961 -9.963 1.824 1.00 98.25 71 VAL A N 1
ATOM 529 C CA . VAL A 1 71 ? 0.120 -9.577 0.904 1.00 98.25 71 VAL A CA 1
ATOM 530 C C . VAL A 1 71 ? 1.178 -10.670 0.836 1.00 98.25 71 VAL A C 1
ATOM 532 O O . VAL A 1 71 ? 1.546 -11.259 1.854 1.00 98.25 71 VAL A O 1
ATOM 535 N N . TRP A 1 72 ? 1.721 -10.908 -0.358 1.00 98.31 72 TRP A N 1
ATOM 536 C CA . TRP A 1 72 ? 2.733 -11.940 -0.553 1.00 98.31 72 TRP A CA 1
ATOM 537 C C . TRP A 1 72 ? 3.949 -11.777 0.370 1.00 98.31 72 TRP A C 1
ATOM 539 O O . TRP A 1 72 ? 4.449 -10.657 0.536 1.00 98.31 72 TRP A O 1
ATOM 549 N N . PRO A 1 73 ? 4.519 -12.892 0.873 1.00 98.00 73 PRO A N 1
ATOM 550 C CA . PRO A 1 73 ? 5.689 -12.857 1.748 1.00 98.00 73 PRO A CA 1
ATOM 551 C C . PRO A 1 73 ? 6.861 -12.046 1.183 1.00 98.00 73 PRO A C 1
ATOM 553 O O . PRO A 1 73 ? 7.488 -11.296 1.922 1.00 98.00 73 PRO A O 1
ATOM 556 N N . ARG A 1 74 ? 7.116 -12.116 -0.135 1.00 97.25 74 ARG A N 1
ATOM 557 C CA . ARG A 1 74 ? 8.199 -11.354 -0.788 1.00 97.25 74 ARG A CA 1
ATOM 558 C C . ARG A 1 74 ? 8.042 -9.835 -0.643 1.00 97.25 74 ARG A C 1
ATOM 560 O O . ARG A 1 74 ? 9.022 -9.137 -0.419 1.00 97.25 74 ARG A O 1
ATOM 567 N N . LEU A 1 75 ? 6.813 -9.328 -0.756 1.00 97.81 75 LEU A N 1
ATOM 568 C CA . LEU A 1 75 ? 6.526 -7.894 -0.690 1.00 97.81 75 LEU A CA 1
ATOM 569 C C . LEU A 1 75 ? 6.528 -7.407 0.758 1.00 97.81 75 LEU A C 1
ATOM 571 O O . LEU A 1 75 ? 7.021 -6.319 1.044 1.00 97.81 75 LEU A O 1
ATOM 575 N N . ARG A 1 76 ? 6.028 -8.236 1.682 1.00 97.88 76 ARG A N 1
ATOM 576 C CA . ARG A 1 76 ? 6.122 -7.980 3.125 1.00 97.88 76 ARG A CA 1
ATOM 577 C C . ARG A 1 76 ? 7.581 -7.906 3.578 1.00 97.88 76 ARG A C 1
ATOM 579 O O . ARG A 1 76 ? 7.957 -6.936 4.223 1.00 97.88 76 ARG A O 1
ATOM 586 N N . ARG A 1 77 ? 8.412 -8.857 3.141 1.00 97.56 77 ARG A N 1
ATOM 587 C CA . ARG A 1 77 ? 9.856 -8.864 3.403 1.00 97.56 77 ARG A CA 1
ATOM 588 C C . ARG A 1 77 ? 10.552 -7.619 2.847 1.00 97.56 77 ARG A C 1
ATOM 590 O O . ARG A 1 77 ? 11.344 -7.016 3.554 1.00 97.56 77 ARG A O 1
ATOM 597 N N . ALA A 1 78 ? 10.206 -7.176 1.636 1.00 97.38 78 ALA A N 1
ATOM 598 C CA . ALA A 1 78 ? 10.747 -5.929 1.089 1.00 97.38 78 ALA A CA 1
ATOM 599 C C . ALA A 1 78 ? 10.422 -4.709 1.974 1.00 97.38 78 ALA A C 1
ATOM 601 O O . ALA A 1 78 ? 11.257 -3.823 2.131 1.00 97.38 78 ALA A O 1
ATOM 602 N N . VAL A 1 79 ? 9.225 -4.659 2.574 1.00 97.62 79 VAL A N 1
ATOM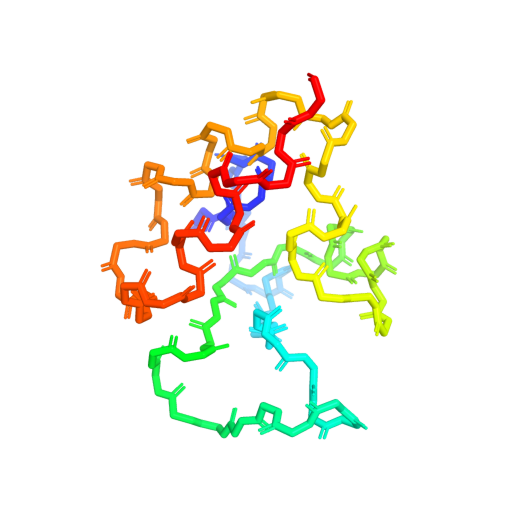 603 C CA . VAL A 1 79 ? 8.841 -3.603 3.528 1.00 97.62 79 VAL A CA 1
ATOM 604 C C . VAL A 1 79 ? 9.632 -3.701 4.837 1.00 97.62 79 VAL A C 1
ATOM 606 O O . VAL A 1 79 ? 10.017 -2.668 5.381 1.00 97.62 79 VAL A O 1
ATOM 609 N N . GLU A 1 80 ? 9.884 -4.912 5.339 1.00 96.00 80 GLU A N 1
ATOM 610 C CA . GLU A 1 80 ? 10.712 -5.147 6.533 1.00 96.00 80 GLU A CA 1
ATOM 611 C C . GLU A 1 80 ? 12.169 -4.721 6.304 1.00 96.00 80 GLU A C 1
ATOM 613 O O . GLU A 1 80 ? 12.737 -4.010 7.127 1.00 96.00 80 GLU A O 1
ATOM 618 N N . GLU A 1 81 ? 12.751 -5.100 5.164 1.00 95.88 81 GLU A N 1
ATOM 619 C CA . GLU A 1 81 ? 14.153 -4.837 4.814 1.00 95.88 81 GLU A CA 1
ATOM 620 C C . GLU A 1 81 ? 14.425 -3.376 4.425 1.00 95.88 81 GLU A C 1
ATOM 622 O O . GLU A 1 81 ? 15.554 -2.910 4.542 1.00 95.88 81 GLU A O 1
ATOM 627 N N . ALA A 1 82 ? 13.410 -2.634 3.973 1.00 90.75 82 ALA A N 1
ATOM 628 C CA . ALA A 1 82 ? 13.550 -1.218 3.624 1.00 90.75 82 ALA A CA 1
ATOM 629 C C . ALA A 1 82 ? 13.548 -0.273 4.837 1.00 90.75 82 ALA A C 1
ATOM 631 O O . ALA A 1 82 ? 13.721 0.937 4.664 1.00 90.75 82 ALA A O 1
ATOM 632 N N . ALA A 1 83 ? 13.336 -0.795 6.049 1.00 80.31 83 ALA A N 1
ATOM 633 C CA . ALA A 1 83 ? 13.456 -0.017 7.271 1.00 80.31 83 ALA A CA 1
ATOM 634 C C . ALA A 1 83 ? 14.900 0.491 7.432 1.00 80.31 83 ALA A C 1
ATOM 636 O O . ALA A 1 83 ? 15.844 -0.298 7.435 1.00 80.31 83 ALA A O 1
ATOM 637 N N . ARG A 1 84 ? 15.053 1.811 7.553 1.00 62.31 84 ARG A N 1
ATOM 638 C CA . ARG A 1 84 ? 16.302 2.443 7.991 1.00 62.31 84 ARG A CA 1
ATOM 639 C C . ARG A 1 84 ? 16.332 2.569 9.506 1.00 62.31 84 ARG A C 1
ATOM 641 O O . ARG A 1 84 ? 15.243 2.793 10.088 1.00 62.31 84 ARG A O 1
#